Protein AF-A0A9D4T5A0-F1 (afdb_monomer_lite)

Secondary structure (DSSP, 8-state):
-HHHHHHHHHHHHHHHHHHHHHHHHHHSS---HHHHHHHHHHHHHHHHT-HHHHHHHHHHTTS-HHHHHHHHHHHHHHHHHHHHHHHHHHHHHHHT--

Organism: Rhipicephalus sanguineus (NCBI:txid34632)

Foldseek 3Di:
DVVLVVQLVVLVVVLVVLLVVLVVQVPDPDHALVRLVVSLVVLCCSLVVCSNVVSLVVCCVVDDPVVSVVSVVVNVVSNVSSVVSSVVSVVVSVVNDD

Sequence (98 aa):
MDRIKGKRATQRAFHTRLRNDASQLIQSTQFSAPALRVLHDRLKNCNDGLQLRMLNEQLEEHFTDEQAAEDYLSVSEYEDNAAAMLSLLCYHIEQLQP

pLDDT: mean 84.37, std 5.46, range [59.53, 91.25]

Radius of gyration: 15.6 Å; chains: 1; bounding box: 34×22×46 Å

Structure (mmCIF, N/CA/C/O backbone):
data_AF-A0A9D4T5A0-F1
#
_entry.id   AF-A0A9D4T5A0-F1
#
loop_
_atom_site.group_PDB
_atom_site.id
_atom_site.type_symbol
_atom_site.label_atom_id
_atom_site.label_alt_id
_atom_site.label_comp_id
_atom_site.label_asym_id
_atom_site.label_entity_id
_atom_site.label_seq_id
_atom_site.pdbx_PDB_ins_code
_atom_site.Cartn_x
_atom_site.Cartn_y
_atom_site.Cartn_z
_atom_site.occupancy
_atom_site.B_iso_or_equiv
_atom_site.auth_seq_id
_atom_site.auth_comp_id
_atom_site.auth_asym_id
_atom_site.auth_atom_id
_atom_site.pdbx_PDB_model_num
ATOM 1 N N . MET A 1 1 ? 9.585 11.127 -18.826 1.00 78.38 1 MET A N 1
ATOM 2 C CA . MET A 1 1 ? 10.020 9.856 -18.217 1.00 78.38 1 MET A CA 1
ATOM 3 C C . MET A 1 1 ? 10.385 10.039 -16.733 1.00 78.38 1 MET A C 1
ATOM 5 O O . MET A 1 1 ? 9.687 9.473 -15.899 1.00 78.38 1 MET A O 1
ATOM 9 N N . ASP A 1 2 ? 11.314 10.934 -16.365 1.00 83.06 2 ASP A N 1
ATOM 10 C CA . ASP A 1 2 ? 11.694 11.182 -14.949 1.00 83.06 2 ASP A CA 1
ATOM 11 C C . ASP A 1 2 ? 10.523 11.541 -14.027 1.00 83.06 2 ASP A C 1
ATOM 13 O O . ASP A 1 2 ? 10.429 11.064 -12.898 1.00 83.06 2 ASP A O 1
ATOM 17 N N . ARG A 1 3 ? 9.562 12.322 -14.532 1.00 83.81 3 ARG A N 1
ATOM 18 C CA . ARG A 1 3 ? 8.348 12.676 -13.784 1.00 83.81 3 ARG A CA 1
ATOM 19 C C . ARG A 1 3 ? 7.479 11.459 -13.437 1.00 83.81 3 ARG A C 1
ATOM 21 O O . ARG A 1 3 ? 6.879 11.441 -12.368 1.00 83.81 3 ARG A O 1
ATOM 28 N N . ILE A 1 4 ? 7.389 10.465 -14.324 1.00 83.06 4 ILE A N 1
ATOM 29 C CA . ILE A 1 4 ? 6.594 9.243 -14.101 1.00 83.06 4 ILE A CA 1
ATOM 30 C C . ILE A 1 4 ? 7.332 8.329 -13.118 1.00 83.06 4 ILE A C 1
ATOM 32 O O . ILE A 1 4 ? 6.732 7.891 -12.139 1.00 83.06 4 ILE A O 1
ATOM 36 N N . LYS A 1 5 ? 8.651 8.151 -13.290 1.00 81.50 5 LYS A N 1
ATOM 37 C CA . LYS A 1 5 ? 9.500 7.437 -12.320 1.00 81.50 5 LYS A CA 1
ATOM 38 C C . LYS A 1 5 ? 9.415 8.050 -10.919 1.00 81.50 5 LYS A C 1
ATOM 40 O O . LYS A 1 5 ? 9.239 7.322 -9.945 1.00 81.50 5 LYS A O 1
ATOM 45 N N . GLY A 1 6 ? 9.453 9.381 -10.822 1.00 83.12 6 GLY A N 1
ATOM 46 C CA . GLY A 1 6 ? 9.274 10.111 -9.567 1.00 83.12 6 GLY A CA 1
ATOM 47 C C . GLY A 1 6 ? 7.910 9.853 -8.926 1.00 83.12 6 GLY A C 1
ATOM 48 O O . GLY A 1 6 ? 7.847 9.498 -7.753 1.00 83.12 6 GLY A O 1
ATOM 49 N N . LYS A 1 7 ? 6.819 9.933 -9.703 1.00 85.00 7 LYS A N 1
ATOM 50 C CA . LYS A 1 7 ? 5.470 9.588 -9.218 1.00 85.00 7 LYS A CA 1
ATOM 51 C C . LYS A 1 7 ? 5.399 8.153 -8.692 1.00 85.00 7 LYS A C 1
ATOM 53 O O . LYS A 1 7 ? 4.862 7.942 -7.608 1.00 85.00 7 LYS A O 1
ATOM 58 N N . ARG A 1 8 ? 5.966 7.182 -9.418 1.00 85.25 8 ARG A N 1
ATOM 59 C CA . ARG A 1 8 ? 6.006 5.774 -8.992 1.00 85.25 8 ARG A CA 1
ATOM 60 C C . ARG A 1 8 ? 6.756 5.609 -7.672 1.00 85.25 8 ARG A C 1
ATOM 62 O O . ARG A 1 8 ? 6.253 4.953 -6.766 1.00 85.25 8 ARG A O 1
ATOM 69 N N . ALA A 1 9 ? 7.925 6.236 -7.536 1.00 85.25 9 ALA A N 1
ATOM 70 C CA . ALA A 1 9 ? 8.709 6.196 -6.304 1.00 85.25 9 ALA A CA 1
ATOM 71 C C . ALA A 1 9 ? 7.944 6.804 -5.115 1.00 85.25 9 ALA A C 1
ATOM 73 O O . ALA A 1 9 ? 7.905 6.206 -4.040 1.00 85.25 9 ALA A O 1
ATOM 74 N N . THR A 1 10 ? 7.277 7.946 -5.316 1.00 86.94 10 THR A N 1
ATOM 75 C CA . THR A 1 10 ? 6.420 8.558 -4.291 1.00 86.94 10 THR A CA 1
ATOM 76 C C . THR A 1 10 ? 5.281 7.628 -3.877 1.00 86.94 10 THR A C 1
ATOM 78 O O . THR A 1 10 ? 5.022 7.502 -2.682 1.00 86.94 10 THR A O 1
ATOM 81 N N . GLN A 1 11 ? 4.640 6.938 -4.824 1.00 86.19 11 GLN A N 1
ATOM 82 C CA . GLN A 1 11 ? 3.572 5.986 -4.509 1.00 86.19 11 GLN A CA 1
ATOM 83 C C . GLN A 1 11 ? 4.083 4.771 -3.727 1.00 86.19 11 GLN A C 1
ATOM 85 O O . GLN A 1 11 ? 3.507 4.438 -2.693 1.00 86.19 11 GLN A O 1
ATOM 90 N N . ARG A 1 12 ? 5.211 4.164 -4.127 1.00 86.75 12 ARG A N 1
ATOM 91 C CA . ARG A 1 12 ? 5.844 3.067 -3.360 1.00 86.75 12 ARG A CA 1
ATOM 92 C C . ARG A 1 12 ? 6.177 3.496 -1.926 1.00 86.75 12 ARG A C 1
ATOM 94 O O . ARG A 1 12 ? 5.884 2.776 -0.969 1.00 86.75 12 ARG A O 1
ATOM 101 N N . ALA A 1 13 ? 6.745 4.692 -1.762 1.00 87.88 13 ALA A N 1
ATOM 102 C CA . ALA A 1 13 ? 7.058 5.249 -0.448 1.00 87.88 13 ALA A CA 1
ATOM 103 C C . ALA A 1 13 ? 5.793 5.490 0.393 1.00 87.88 13 ALA A C 1
ATOM 105 O O . ALA A 1 13 ? 5.778 5.200 1.590 1.00 87.88 13 ALA A O 1
ATOM 106 N N . PHE A 1 14 ? 4.720 5.981 -0.228 1.00 86.88 14 PHE A N 1
ATOM 107 C CA . PHE A 1 14 ? 3.443 6.206 0.442 1.00 86.88 14 PHE A CA 1
ATOM 108 C C . PHE A 1 14 ? 2.773 4.895 0.885 1.00 86.88 14 PHE A C 1
ATOM 110 O O . PHE A 1 14 ? 2.387 4.795 2.049 1.00 86.88 14 PHE A O 1
ATOM 117 N N . HIS A 1 15 ? 2.729 3.869 0.023 1.00 86.56 15 HIS A N 1
ATOM 118 C CA . HIS A 1 15 ? 2.266 2.517 0.378 1.00 86.56 15 HIS A CA 1
ATOM 119 C C . HIS A 1 15 ? 3.051 1.947 1.563 1.00 86.56 15 HIS A C 1
ATOM 121 O O . HIS A 1 15 ? 2.468 1.481 2.542 1.00 86.56 15 HIS A O 1
ATOM 127 N N . THR A 1 16 ? 4.382 2.036 1.500 1.00 87.81 16 THR A N 1
ATOM 128 C CA . THR A 1 16 ? 5.269 1.550 2.566 1.00 87.81 16 THR A CA 1
ATOM 129 C C . THR A 1 16 ? 4.977 2.250 3.891 1.00 87.81 16 THR A C 1
ATOM 131 O O . THR A 1 16 ? 4.878 1.598 4.930 1.00 87.81 16 THR A O 1
ATOM 134 N N . ARG A 1 17 ? 4.794 3.575 3.860 1.00 90.38 17 ARG A N 1
ATOM 135 C CA . ARG A 1 17 ? 4.458 4.361 5.049 1.00 90.38 17 ARG A CA 1
ATOM 136 C C . ARG A 1 17 ? 3.104 3.962 5.631 1.00 90.38 17 ARG A C 1
ATOM 138 O O . ARG A 1 17 ? 3.039 3.694 6.821 1.00 90.38 17 ARG A O 1
ATOM 145 N N . LEU A 1 18 ? 2.056 3.874 4.810 1.00 87.19 18 LEU A N 1
ATOM 146 C CA . LEU A 1 18 ? 0.722 3.468 5.266 1.00 87.19 18 LEU A CA 1
ATOM 147 C C . LEU A 1 18 ? 0.733 2.085 5.920 1.00 87.19 18 LEU A C 1
ATOM 149 O O . LEU A 1 18 ? 0.115 1.898 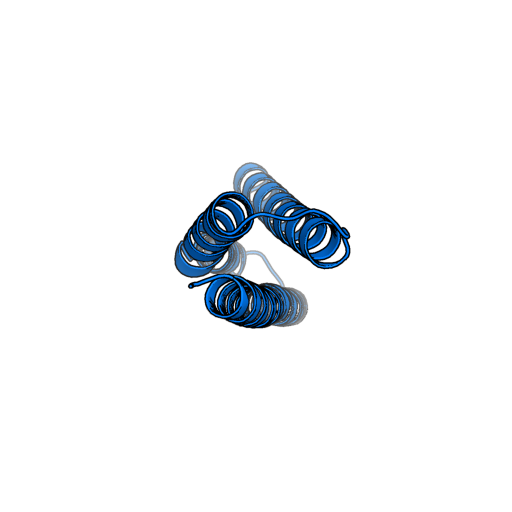6.965 1.00 87.19 18 LEU A O 1
ATOM 153 N N . ARG A 1 19 ? 1.463 1.132 5.332 1.00 86.81 19 ARG A N 1
ATOM 154 C CA . ARG A 1 19 ? 1.632 -0.202 5.913 1.00 86.81 19 ARG A CA 1
ATOM 155 C C . ARG A 1 19 ? 2.329 -0.134 7.269 1.00 86.81 19 ARG A C 1
ATOM 157 O O . ARG A 1 19 ? 1.864 -0.759 8.213 1.00 86.81 19 ARG A O 1
ATOM 164 N N . ASN A 1 20 ? 3.424 0.618 7.374 1.00 89.69 20 ASN A N 1
ATOM 165 C CA . ASN A 1 20 ? 4.162 0.747 8.630 1.00 89.69 20 ASN A CA 1
ATOM 166 C C . ASN A 1 20 ? 3.310 1.423 9.717 1.00 89.69 20 ASN A C 1
ATOM 168 O O . ASN A 1 20 ? 3.304 0.949 10.850 1.00 89.69 20 ASN A O 1
ATOM 172 N N . ASP A 1 21 ? 2.553 2.467 9.364 1.00 89.31 21 ASP A N 1
ATOM 173 C CA . ASP A 1 21 ? 1.614 3.138 10.270 1.00 89.31 21 ASP A CA 1
ATOM 174 C C . ASP A 1 21 ? 0.534 2.148 10.762 1.00 89.31 21 ASP A C 1
ATOM 176 O O . ASP A 1 21 ? 0.234 2.097 11.955 1.00 89.31 21 ASP A O 1
ATOM 180 N N . ALA A 1 22 ? -0.011 1.311 9.867 1.00 86.62 22 ALA A N 1
ATOM 181 C CA . ALA A 1 22 ? -0.983 0.270 10.215 1.00 86.62 22 ALA A CA 1
ATOM 182 C C . ALA A 1 22 ? -0.387 -0.807 11.132 1.00 86.62 22 ALA A C 1
ATOM 184 O O . ALA A 1 22 ? -0.971 -1.111 12.171 1.00 86.62 22 ALA A O 1
ATOM 185 N N . SER A 1 23 ? 0.800 -1.330 10.808 1.00 88.06 23 SER A N 1
ATOM 186 C CA . SER A 1 23 ? 1.520 -2.283 11.660 1.00 88.06 23 SER A CA 1
ATOM 187 C C . SER A 1 23 ? 1.782 -1.719 13.057 1.00 88.06 23 SER A C 1
ATOM 189 O O . SER A 1 23 ? 1.538 -2.408 14.044 1.00 88.06 23 SER A O 1
ATOM 191 N N . GLN A 1 24 ? 2.248 -0.470 13.155 1.00 89.06 24 GLN A N 1
ATOM 192 C CA . GLN A 1 24 ? 2.514 0.181 14.439 1.00 89.06 24 GLN A CA 1
ATOM 193 C C . GLN A 1 24 ? 1.240 0.377 15.255 1.00 89.06 24 GLN A C 1
ATOM 195 O O . GLN A 1 24 ? 1.245 0.126 16.459 1.00 89.06 24 GLN A O 1
ATOM 200 N N . LEU A 1 25 ? 0.143 0.794 14.616 1.00 87.00 25 LEU A N 1
ATOM 201 C CA . LEU A 1 25 ? -1.123 0.986 15.315 1.00 87.00 25 LEU A CA 1
ATOM 202 C C . LEU A 1 25 ? -1.671 -0.341 15.853 1.00 87.00 25 LEU A C 1
ATOM 204 O O . LEU A 1 25 ? -2.105 -0.382 17.000 1.00 87.00 25 LEU A O 1
ATOM 208 N N . ILE A 1 26 ? -1.594 -1.420 15.070 1.00 84.88 26 ILE A N 1
ATOM 209 C CA . ILE A 1 26 ? -2.035 -2.762 15.486 1.00 84.88 26 ILE A CA 1
ATOM 210 C C . ILE A 1 26 ? -1.176 -3.307 16.633 1.00 84.88 26 ILE A C 1
ATOM 212 O O . ILE A 1 26 ? -1.695 -3.926 17.556 1.00 84.88 26 ILE A O 1
ATOM 216 N N . GLN A 1 27 ? 0.138 -3.075 16.591 1.00 85.69 27 GLN A N 1
ATOM 217 C CA . GLN A 1 27 ? 1.058 -3.481 17.659 1.00 85.69 27 GLN A CA 1
ATOM 218 C C . GLN A 1 27 ? 0.939 -2.608 18.915 1.00 85.69 27 GLN A C 1
ATOM 220 O O . GLN A 1 27 ? 1.429 -2.992 19.979 1.00 85.69 27 GLN A O 1
ATOM 225 N N . SER A 1 28 ? 0.316 -1.431 18.814 1.00 84.12 28 SER A N 1
ATOM 226 C CA . SER A 1 28 ? 0.081 -0.575 19.970 1.00 84.12 28 SER A CA 1
ATOM 227 C C . SER A 1 28 ? -0.964 -1.192 20.903 1.00 84.12 28 SER A C 1
ATOM 229 O O . SER A 1 28 ? -1.909 -1.848 20.478 1.00 84.12 28 SER A O 1
ATOM 231 N N . THR A 1 29 ? -0.826 -0.952 22.204 1.00 71.38 29 THR A N 1
ATOM 232 C CA . THR A 1 29 ? -1.789 -1.421 23.214 1.00 71.38 29 THR A CA 1
ATOM 233 C C . THR A 1 29 ? -3.021 -0.520 23.334 1.00 71.38 29 THR A C 1
ATOM 235 O O . THR A 1 29 ? -3.928 -0.819 24.107 1.00 71.38 29 THR A O 1
ATOM 238 N N . GLN A 1 30 ? -3.059 0.596 22.598 1.00 70.75 30 GLN A N 1
ATOM 239 C CA . GLN A 1 30 ? -4.110 1.609 22.668 1.00 70.75 30 GLN A CA 1
ATOM 240 C C . GLN A 1 30 ? -4.485 2.079 21.261 1.00 70.75 30 GLN A C 1
ATOM 242 O O . GLN A 1 30 ? -4.067 3.145 20.810 1.00 70.75 30 GLN A O 1
ATOM 247 N N . PHE A 1 31 ? -5.308 1.295 20.571 1.00 80.00 31 PHE A N 1
ATOM 248 C CA . PHE A 1 31 ? -5.946 1.713 19.326 1.00 80.00 31 PHE A CA 1
ATOM 249 C C . PHE A 1 31 ? -7.469 1.721 19.468 1.00 80.00 31 PHE A C 1
ATOM 251 O O . PHE A 1 31 ? -8.050 0.983 20.262 1.00 80.00 31 PHE A O 1
ATOM 258 N N . SER A 1 32 ? -8.124 2.587 18.697 1.00 84.19 32 SER A N 1
ATOM 259 C CA . SER A 1 32 ? -9.580 2.710 18.653 1.00 84.19 32 SER A CA 1
ATOM 260 C C . SER A 1 32 ? -10.108 2.304 17.278 1.00 84.19 32 SER A C 1
ATOM 262 O O . SER A 1 32 ? -9.427 2.480 16.263 1.00 84.19 32 SER A O 1
ATOM 264 N N . ALA A 1 33 ? -11.344 1.800 17.223 1.00 83.44 33 ALA A N 1
ATOM 265 C CA . ALA A 1 33 ? -11.981 1.424 15.961 1.00 83.44 33 ALA A CA 1
ATOM 266 C C . ALA A 1 33 ? -11.996 2.572 14.922 1.00 83.44 33 ALA A C 1
ATOM 268 O O . ALA A 1 33 ? -11.715 2.302 13.754 1.00 83.44 33 ALA A O 1
ATOM 269 N N . PRO A 1 34 ? -12.232 3.853 15.292 1.00 88.00 34 PRO A N 1
ATOM 270 C CA . PRO A 1 34 ? -12.105 4.969 14.353 1.00 88.00 34 PRO A CA 1
ATOM 271 C C . PRO A 1 34 ? -10.697 5.125 13.762 1.00 88.00 34 PRO A C 1
ATOM 273 O O . PRO A 1 34 ? -10.569 5.351 12.561 1.00 88.00 34 PRO A O 1
ATOM 276 N N . ALA A 1 35 ? -9.642 4.979 14.573 1.00 86.25 35 ALA A N 1
ATOM 277 C CA . ALA A 1 35 ? -8.263 5.114 14.101 1.00 86.25 35 ALA A CA 1
ATOM 278 C C . ALA A 1 35 ? -7.892 4.004 13.102 1.00 86.25 35 ALA A C 1
ATOM 280 O O . ALA A 1 35 ? -7.303 4.283 12.056 1.00 86.25 35 ALA A O 1
ATOM 281 N N . LEU A 1 36 ? -8.307 2.764 13.381 1.00 87.56 36 LEU A N 1
ATOM 282 C CA . LEU A 1 36 ? -8.124 1.643 12.457 1.00 87.56 36 LEU A CA 1
ATOM 283 C C . LEU A 1 36 ? -8.911 1.836 11.155 1.00 87.56 36 LEU A C 1
ATOM 285 O O . LEU A 1 36 ? -8.365 1.588 10.084 1.00 87.56 36 LEU A O 1
ATOM 289 N N . ARG A 1 37 ? -10.157 2.328 11.225 1.00 88.94 37 ARG A N 1
ATOM 290 C CA . ARG A 1 37 ? -10.983 2.616 10.037 1.00 88.94 37 ARG A CA 1
ATOM 291 C C . ARG A 1 37 ? -10.348 3.664 9.130 1.00 88.94 37 ARG A C 1
ATOM 293 O O . ARG A 1 37 ? -10.311 3.474 7.921 1.00 88.94 37 ARG A O 1
ATOM 300 N N . VAL A 1 38 ? -9.772 4.725 9.700 1.00 91.25 38 VAL A N 1
ATOM 301 C CA . VAL A 1 38 ? -9.053 5.738 8.909 1.00 91.25 38 VAL A CA 1
ATOM 302 C C . VAL A 1 38 ? -7.874 5.121 8.153 1.00 91.25 38 VAL A C 1
ATOM 304 O O . VAL A 1 38 ? -7.664 5.443 6.983 1.00 91.25 38 VAL A O 1
ATOM 307 N N . LEU A 1 39 ? -7.096 4.242 8.792 1.00 89.19 39 LEU A N 1
ATOM 308 C CA . LEU A 1 39 ? -5.991 3.563 8.110 1.00 89.19 39 LEU A CA 1
ATOM 309 C C . LEU A 1 39 ? -6.489 2.566 7.065 1.00 89.19 39 LEU A C 1
ATOM 311 O O . LEU A 1 39 ? -5.940 2.544 5.966 1.00 89.19 39 LEU A O 1
ATOM 315 N N . HIS A 1 40 ? -7.546 1.815 7.370 1.00 89.50 40 HIS A N 1
ATOM 316 C CA . HIS A 1 40 ? -8.191 0.907 6.427 1.00 89.50 40 HIS A CA 1
ATOM 317 C C . HIS A 1 40 ? -8.622 1.652 5.158 1.00 89.50 40 HIS A C 1
ATOM 319 O O . HIS A 1 40 ? -8.215 1.278 4.064 1.00 89.50 40 HIS A O 1
ATOM 325 N N . ASP A 1 41 ? -9.359 2.756 5.287 1.00 90.12 41 ASP A N 1
ATOM 326 C CA . ASP A 1 41 ? -9.877 3.497 4.132 1.00 90.12 41 ASP A CA 1
ATOM 327 C C . ASP A 1 41 ? -8.756 4.134 3.308 1.00 90.12 41 ASP A C 1
ATOM 329 O O . ASP A 1 41 ? -8.790 4.123 2.076 1.00 90.12 41 ASP A O 1
ATOM 333 N N . ARG A 1 42 ? -7.716 4.655 3.971 1.00 89.31 42 ARG A N 1
ATOM 334 C CA . ARG A 1 42 ? -6.537 5.199 3.281 1.00 89.31 42 ARG A CA 1
ATOM 335 C C . ARG A 1 42 ? -5.790 4.118 2.511 1.00 89.31 42 ARG A C 1
ATOM 337 O O . ARG A 1 42 ? -5.393 4.363 1.375 1.00 89.31 42 ARG A O 1
ATOM 344 N N . LEU A 1 43 ? -5.595 2.951 3.116 1.00 87.44 43 LEU A N 1
ATOM 345 C CA . LEU A 1 43 ? -4.870 1.841 2.508 1.00 87.44 43 LEU A CA 1
ATOM 346 C C 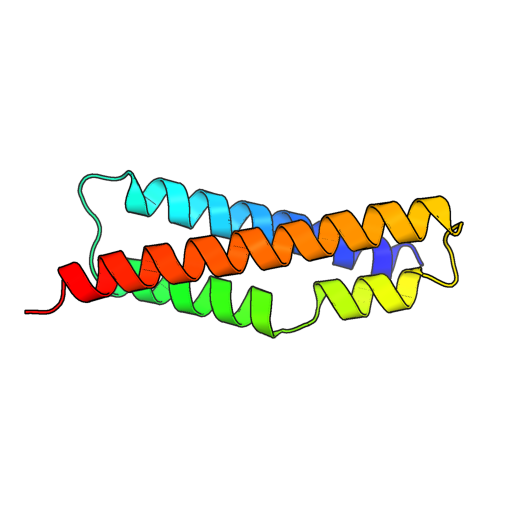. LEU A 1 43 ? -5.687 1.206 1.374 1.00 87.44 43 LEU A C 1
ATOM 348 O O . LEU A 1 43 ? -5.128 0.928 0.317 1.00 87.44 43 LEU A O 1
ATOM 352 N N . LYS A 1 44 ? -7.011 1.111 1.535 1.00 88.06 44 LYS A N 1
ATOM 353 C CA . LYS A 1 44 ? -7.946 0.658 0.503 1.00 88.06 44 LYS A CA 1
ATOM 354 C C . LYS A 1 44 ? -7.943 1.592 -0.698 1.00 88.06 44 LYS A C 1
ATOM 356 O O . LYS A 1 44 ? -7.708 1.139 -1.805 1.00 88.06 44 LYS A O 1
ATOM 361 N N . ASN A 1 45 ? -8.103 2.899 -0.491 1.00 86.31 45 ASN A N 1
ATOM 362 C CA . ASN A 1 45 ? -8.067 3.871 -1.589 1.00 86.31 45 ASN A CA 1
ATOM 363 C C . ASN A 1 45 ? -6.717 3.876 -2.322 1.00 86.31 45 ASN A C 1
ATOM 365 O O . ASN A 1 45 ? -6.664 4.104 -3.529 1.00 86.31 45 ASN A O 1
ATOM 369 N N . CYS A 1 46 ? -5.625 3.637 -1.594 1.00 81.31 46 CYS A N 1
ATOM 370 C CA . CYS A 1 46 ? -4.293 3.532 -2.176 1.00 81.31 46 CYS A CA 1
ATOM 371 C C . CYS A 1 46 ? -4.152 2.272 -3.045 1.00 81.31 46 CYS A C 1
ATOM 373 O O . CYS A 1 46 ? -3.619 2.351 -4.148 1.00 81.31 46 CYS A O 1
ATOM 375 N N . ASN A 1 47 ? -4.665 1.136 -2.564 1.00 81.31 47 ASN A N 1
ATOM 376 C CA . ASN A 1 47 ? -4.625 -0.148 -3.260 1.00 81.31 47 ASN A CA 1
ATOM 377 C C . ASN A 1 47 ? -5.583 -0.198 -4.464 1.00 81.31 47 ASN A C 1
ATOM 379 O O . ASN A 1 47 ? -5.176 -0.539 -5.570 1.00 81.31 47 ASN A O 1
ATOM 383 N N . ASP A 1 48 ? -6.834 0.223 -4.272 1.00 79.50 48 ASP A N 1
ATOM 384 C CA . ASP A 1 48 ? -7.887 0.227 -5.296 1.00 79.50 48 ASP A CA 1
ATOM 385 C C . ASP A 1 48 ? -7.626 1.270 -6.390 1.00 79.50 48 ASP A C 1
ATOM 387 O O . ASP A 1 48 ? -8.129 1.155 -7.506 1.00 79.50 48 ASP A O 1
ATOM 391 N N . GLY A 1 49 ? -6.832 2.303 -6.092 1.00 68.31 49 GLY A N 1
ATOM 392 C CA . GLY A 1 49 ? -6.597 3.425 -6.995 1.00 68.31 49 GLY A CA 1
ATOM 393 C C . GLY A 1 49 ? -5.902 3.066 -8.311 1.00 68.31 49 GLY A C 1
ATOM 394 O O . GLY A 1 49 ? -5.768 3.955 -9.150 1.00 68.31 49 GLY A O 1
ATOM 395 N N . LEU A 1 50 ? -5.418 1.826 -8.496 1.00 64.94 50 LEU A N 1
ATOM 396 C CA . LEU A 1 50 ? -4.653 1.341 -9.662 1.00 64.94 50 LEU A CA 1
ATOM 397 C C . LEU A 1 50 ? -3.429 2.204 -10.028 1.00 64.94 50 LEU A C 1
ATOM 399 O O . LEU A 1 50 ? -2.756 1.943 -11.020 1.00 64.94 50 LEU A O 1
ATOM 403 N N . GLN A 1 51 ? -3.094 3.223 -9.229 1.00 78.88 51 GLN A N 1
ATOM 404 C CA . GLN A 1 51 ? -2.127 4.252 -9.604 1.00 78.88 51 GLN A CA 1
ATOM 405 C C . GLN A 1 51 ? -0.736 3.658 -9.781 1.00 78.88 51 GLN A C 1
ATOM 407 O O . GLN A 1 51 ? -0.028 4.042 -10.707 1.00 78.88 51 GLN A O 1
ATOM 412 N N . LEU A 1 52 ? -0.345 2.712 -8.922 1.00 80.31 52 LEU A N 1
ATOM 413 C CA . LEU A 1 52 ? 0.951 2.054 -9.036 1.00 80.31 52 LEU A CA 1
ATOM 414 C C . LEU A 1 52 ? 1.024 1.187 -10.298 1.00 80.31 52 LEU A C 1
ATOM 416 O O . LEU A 1 52 ? 2.004 1.291 -11.029 1.00 80.31 52 LEU A O 1
ATOM 420 N N . ARG A 1 53 ? -0.030 0.409 -10.578 1.00 82.00 53 ARG A N 1
ATOM 421 C CA . ARG A 1 53 ? -0.139 -0.457 -11.758 1.00 82.00 53 ARG A CA 1
ATOM 422 C C . ARG A 1 53 ? -0.119 0.352 -13.058 1.00 82.00 53 ARG A C 1
ATOM 424 O O . ARG A 1 53 ? 0.740 0.121 -13.898 1.00 82.00 53 ARG A O 1
ATOM 431 N N . MET A 1 54 ? -0.941 1.398 -13.152 1.00 84.50 54 MET A N 1
ATOM 432 C CA . MET A 1 54 ? -0.976 2.311 -14.304 1.00 84.50 54 MET A CA 1
ATOM 433 C C . MET A 1 54 ? 0.358 3.033 -14.534 1.00 84.50 54 MET A C 1
ATOM 435 O O . MET A 1 54 ? 0.778 3.228 -15.672 1.00 84.50 54 MET A O 1
ATOM 439 N N . LEU A 1 55 ? 1.031 3.473 -13.462 1.00 83.25 55 LEU A N 1
ATOM 440 C CA . LEU A 1 55 ? 2.354 4.095 -13.577 1.00 83.25 55 LEU A CA 1
ATOM 441 C C . LEU A 1 55 ? 3.416 3.087 -14.031 1.00 83.25 55 LEU A C 1
ATOM 443 O O . LEU A 1 55 ? 4.391 3.503 -14.651 1.00 83.25 55 LEU A O 1
ATOM 447 N N . ASN A 1 56 ? 3.249 1.803 -13.706 1.00 81.88 56 ASN A N 1
ATOM 448 C CA . ASN A 1 56 ? 4.150 0.739 -14.133 1.00 81.88 56 ASN A CA 1
ATOM 449 C C . ASN A 1 56 ? 3.959 0.400 -15.613 1.00 81.88 56 ASN A C 1
ATOM 451 O O . ASN A 1 56 ? 4.942 0.385 -16.340 1.00 81.88 56 ASN A O 1
ATOM 455 N N . GLU A 1 57 ? 2.715 0.240 -16.067 1.00 85.12 57 GLU A N 1
ATOM 456 C CA . GLU A 1 57 ? 2.371 0.030 -17.484 1.00 85.12 57 GLU A CA 1
ATOM 457 C C . GLU A 1 57 ? 2.905 1.177 -18.362 1.00 85.12 57 GLU A C 1
ATOM 459 O O . GLU A 1 57 ? 3.529 0.953 -19.391 1.00 85.12 57 GLU A O 1
ATOM 464 N N . GLN A 1 58 ? 2.785 2.431 -17.908 1.00 85.31 58 GLN A N 1
ATOM 465 C CA . GLN A 1 58 ? 3.352 3.595 -18.615 1.00 85.31 58 GLN A CA 1
ATOM 466 C C . GLN A 1 58 ? 4.888 3.615 -18.679 1.00 85.31 58 GLN A C 1
ATOM 468 O O . GLN A 1 58 ? 5.460 4.423 -19.414 1.00 85.31 58 GLN A O 1
ATOM 473 N N . LEU A 1 59 ? 5.568 2.819 -17.855 1.00 81.75 59 LEU A N 1
ATOM 474 C CA . LEU A 1 59 ? 7.025 2.693 -17.863 1.00 81.75 59 LEU A CA 1
ATOM 475 C C . LEU A 1 59 ? 7.499 1.418 -18.570 1.00 81.75 59 LEU A C 1
ATOM 477 O O . LEU A 1 59 ? 8.679 1.354 -18.903 1.00 81.75 59 LEU A O 1
ATOM 481 N N . GLU A 1 60 ? 6.609 0.455 -18.817 1.00 80.62 60 GLU A N 1
ATOM 482 C CA . GLU A 1 60 ? 6.918 -0.851 -19.409 1.00 80.62 60 GLU A CA 1
ATOM 483 C C . GLU A 1 60 ? 7.588 -0.710 -20.782 1.00 80.62 60 GLU A C 1
ATOM 485 O O . GLU A 1 60 ? 8.650 -1.283 -21.000 1.00 80.62 60 GLU A O 1
ATOM 490 N N . GLU A 1 61 ? 7.067 0.165 -21.653 1.00 80.06 61 GLU A N 1
ATOM 491 C CA . GLU A 1 61 ? 7.634 0.459 -22.987 1.00 80.06 61 GLU A CA 1
ATOM 492 C C . GLU A 1 61 ? 9.068 1.032 -22.952 1.00 80.06 61 GLU A C 1
ATOM 494 O O . GLU A 1 61 ? 9.702 1.253 -23.988 1.00 80.06 61 GLU A O 1
ATOM 499 N N . HIS A 1 62 ? 9.585 1.338 -21.762 1.00 80.75 62 HIS A N 1
ATOM 500 C CA . HIS A 1 62 ? 10.897 1.934 -21.542 1.00 80.75 62 HIS A CA 1
ATOM 501 C C . HIS A 1 62 ? 11.841 1.047 -20.721 1.00 80.75 62 HIS A C 1
ATOM 503 O O . HIS A 1 62 ? 12.927 1.507 -20.349 1.00 80.75 62 HIS A O 1
ATOM 509 N N . PHE A 1 63 ? 11.441 -0.190 -20.432 1.00 80.19 63 PHE A N 1
ATOM 510 C CA . PHE A 1 63 ? 12.231 -1.177 -19.707 1.00 80.19 63 PHE A CA 1
ATOM 511 C C . PHE A 1 63 ? 12.611 -2.355 -20.598 1.00 80.19 63 PHE A C 1
ATOM 513 O O . PHE A 1 63 ? 11.989 -2.609 -21.625 1.00 80.19 63 PHE A O 1
ATOM 520 N N . THR A 1 64 ? 13.673 -3.063 -20.216 1.00 84.31 64 THR A N 1
ATOM 521 C CA . THR A 1 64 ? 13.914 -4.407 -20.751 1.00 84.31 64 THR A CA 1
ATOM 522 C C . THR A 1 64 ? 12.891 -5.382 -20.170 1.00 84.31 64 THR A C 1
ATOM 524 O O . THR A 1 64 ? 12.360 -5.139 -19.086 1.00 84.31 64 THR A O 1
ATOM 527 N N . ASP A 1 65 ? 12.657 -6.510 -20.839 1.00 83.12 65 ASP A N 1
ATOM 528 C CA . ASP A 1 65 ? 11.710 -7.533 -20.367 1.00 83.12 65 ASP A CA 1
ATOM 529 C C . ASP A 1 65 ? 12.017 -7.997 -18.929 1.00 83.12 65 ASP A C 1
ATOM 531 O O . ASP A 1 65 ? 11.115 -8.173 -18.115 1.00 83.12 65 ASP A O 1
ATOM 535 N N . GLU A 1 66 ? 13.301 -8.124 -18.579 1.00 83.00 66 GLU A N 1
ATOM 536 C CA . GLU A 1 66 ? 13.746 -8.471 -17.221 1.00 83.00 66 GLU A CA 1
ATOM 537 C C . GLU A 1 66 ? 13.410 -7.378 -16.196 1.00 83.00 66 GLU A C 1
ATOM 539 O O . GLU A 1 66 ? 12.904 -7.677 -15.117 1.00 83.00 66 GLU A O 1
ATOM 544 N N . GLN A 1 67 ? 13.620 -6.105 -16.546 1.00 82.19 67 GLN A N 1
ATOM 545 C CA . GLN A 1 67 ? 13.261 -4.972 -15.687 1.00 82.19 67 GLN A CA 1
ATOM 546 C C . GLN A 1 67 ? 11.745 -4.859 -15.505 1.00 82.19 67 GLN A C 1
ATOM 548 O O . GLN A 1 67 ? 11.279 -4.568 -14.404 1.00 82.19 67 GLN A O 1
ATOM 553 N N . ALA A 1 68 ? 10.974 -5.105 -16.567 1.00 78.19 68 ALA A N 1
ATOM 554 C CA . ALA A 1 68 ? 9.521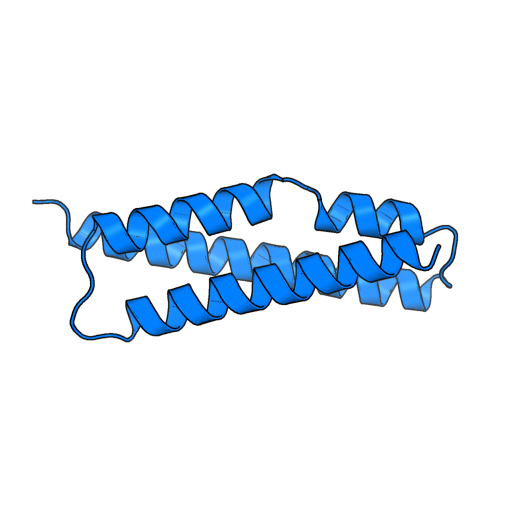 -5.130 -16.506 1.00 78.19 68 ALA A CA 1
ATOM 555 C C . ALA A 1 68 ? 9.034 -6.266 -15.595 1.00 78.19 68 ALA A C 1
ATOM 557 O O . ALA A 1 68 ? 8.214 -6.022 -14.711 1.00 78.19 68 ALA A O 1
ATOM 558 N N . ALA A 1 69 ? 9.582 -7.478 -15.737 1.00 81.19 69 ALA A N 1
ATOM 559 C CA . ALA A 1 69 ? 9.231 -8.629 -14.905 1.00 81.19 69 ALA A CA 1
ATOM 560 C C . ALA A 1 69 ? 9.505 -8.386 -13.410 1.00 81.19 69 ALA A C 1
ATOM 562 O O . ALA A 1 69 ? 8.627 -8.625 -12.577 1.00 81.19 69 ALA A O 1
ATOM 563 N N . GLU A 1 70 ? 10.684 -7.860 -13.062 1.00 82.94 70 GLU A N 1
ATOM 564 C CA . GLU A 1 70 ? 11.006 -7.472 -11.681 1.00 82.94 70 GLU A CA 1
ATOM 565 C C . GLU A 1 70 ? 10.043 -6.402 -11.149 1.00 82.94 70 GLU A C 1
ATOM 567 O O . GLU A 1 70 ? 9.553 -6.490 -10.018 1.00 82.94 70 GLU A O 1
ATOM 572 N N . ASP A 1 71 ? 9.725 -5.396 -11.966 1.00 80.31 71 ASP A N 1
ATOM 573 C CA . ASP A 1 71 ? 8.812 -4.333 -11.564 1.00 80.31 71 ASP A CA 1
ATOM 574 C C . ASP A 1 71 ? 7.363 -4.834 -11.411 1.00 80.31 71 ASP A C 1
ATOM 576 O O . ASP A 1 71 ? 6.654 -4.331 -10.534 1.00 80.31 71 ASP A O 1
ATOM 580 N N . TYR A 1 72 ? 6.911 -5.813 -12.200 1.00 79.06 72 TYR A N 1
ATOM 581 C CA . TYR A 1 72 ? 5.599 -6.451 -12.039 1.00 79.06 72 TYR A CA 1
ATOM 582 C C . TYR A 1 72 ? 5.503 -7.265 -10.755 1.00 79.06 72 TYR A C 1
ATOM 584 O O . TYR A 1 72 ? 4.527 -7.111 -10.016 1.00 79.06 72 TYR A O 1
ATOM 592 N N . LEU A 1 73 ? 6.525 -8.072 -10.455 1.00 83.56 73 LEU A N 1
ATOM 593 C CA . LEU A 1 73 ? 6.608 -8.803 -9.190 1.00 83.56 73 LEU A CA 1
ATOM 594 C C . LEU A 1 73 ? 6.543 -7.833 -8.008 1.00 83.56 73 LEU A C 1
ATOM 596 O O . LEU A 1 73 ? 5.732 -8.018 -7.105 1.00 83.56 73 LEU A O 1
ATOM 600 N N . SER A 1 74 ? 7.302 -6.735 -8.068 1.00 84.88 74 SER A N 1
ATOM 601 C CA . SER A 1 74 ? 7.277 -5.714 -7.020 1.00 84.88 74 SER A CA 1
ATOM 602 C C . SER A 1 74 ? 5.889 -5.091 -6.832 1.00 84.88 74 SER A C 1
ATOM 604 O O . SER A 1 74 ? 5.458 -4.902 -5.696 1.00 84.88 74 SER A O 1
ATOM 606 N N . VAL A 1 75 ? 5.172 -4.752 -7.912 1.00 84.50 75 VAL A N 1
ATOM 607 C CA . VAL A 1 75 ? 3.806 -4.206 -7.805 1.00 84.50 75 VAL A CA 1
ATOM 608 C C . VAL A 1 75 ? 2.850 -5.229 -7.191 1.00 84.50 75 VAL A C 1
ATOM 610 O O . VAL A 1 75 ? 2.104 -4.861 -6.285 1.00 84.50 75 VAL A O 1
ATOM 613 N N . SER A 1 76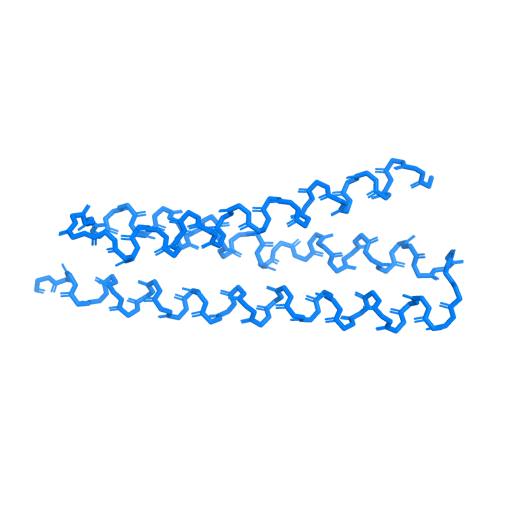 ? 2.920 -6.493 -7.617 1.00 85.69 76 SER A N 1
ATOM 614 C CA . SER A 1 76 ? 2.110 -7.577 -7.046 1.00 85.69 76 SER A CA 1
ATOM 615 C C . SER A 1 76 ? 2.355 -7.730 -5.544 1.00 85.69 76 SER A C 1
ATOM 617 O O . SER A 1 76 ? 1.407 -7.802 -4.769 1.00 85.69 76 SER A O 1
ATOM 619 N N . GLU A 1 77 ? 3.613 -7.677 -5.099 1.00 88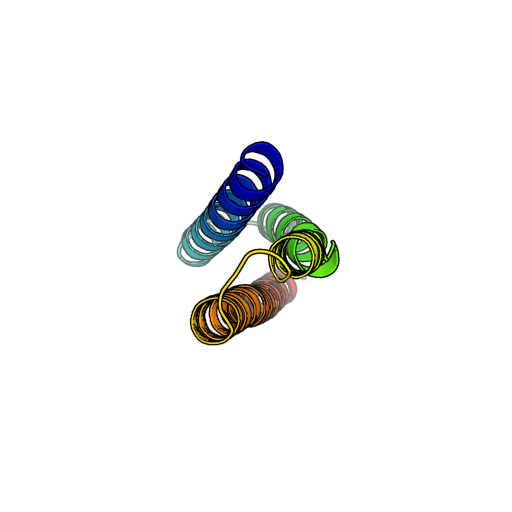.00 77 GLU A N 1
ATOM 620 C CA . GLU A 1 77 ? 3.947 -7.731 -3.673 1.00 88.00 77 GLU A CA 1
ATOM 621 C C . GLU A 1 77 ? 3.344 -6.560 -2.884 1.00 88.00 77 GLU A C 1
ATOM 623 O O . GLU A 1 77 ? 2.924 -6.736 -1.738 1.00 88.00 77 GLU A O 1
ATOM 628 N N . TYR A 1 78 ? 3.295 -5.348 -3.451 1.00 84.75 78 TYR A N 1
ATOM 629 C CA . TYR A 1 78 ? 2.634 -4.216 -2.790 1.00 84.75 78 TYR A CA 1
ATOM 630 C C . TYR A 1 78 ? 1.125 -4.438 -2.651 1.00 84.75 78 TYR A C 1
ATOM 632 O O . TYR A 1 78 ? 0.574 -4.103 -1.600 1.00 84.75 78 TYR A O 1
ATOM 640 N N . GLU A 1 79 ? 0.479 -4.997 -3.675 1.00 86.00 79 GLU A N 1
ATOM 641 C CA . GLU A 1 79 ? -0.955 -5.302 -3.673 1.00 86.00 79 GLU A CA 1
ATOM 642 C C . GLU A 1 79 ? -1.292 -6.411 -2.663 1.00 86.00 79 GLU A C 1
ATOM 644 O O . GLU A 1 79 ? -2.180 -6.229 -1.827 1.00 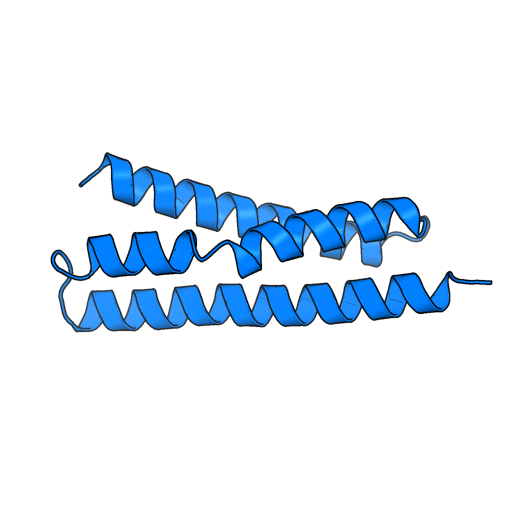86.00 79 GLU A O 1
ATOM 649 N N . ASP A 1 80 ? -0.527 -7.506 -2.649 1.00 88.81 80 ASP A N 1
ATOM 650 C CA . ASP A 1 80 ? -0.709 -8.616 -1.704 1.00 88.81 80 ASP A CA 1
ATOM 651 C C . ASP A 1 80 ? -0.503 -8.162 -0.254 1.00 88.81 80 ASP A C 1
ATOM 653 O O . ASP A 1 80 ? -1.315 -8.447 0.633 1.00 88.81 80 ASP A O 1
ATOM 657 N N . ASN A 1 81 ? 0.555 -7.384 -0.000 1.00 88.19 81 ASN A N 1
ATOM 658 C CA . ASN A 1 81 ? 0.817 -6.827 1.326 1.00 88.19 81 ASN A CA 1
ATOM 659 C C . ASN A 1 81 ? -0.289 -5.865 1.773 1.00 88.19 81 ASN A C 1
ATOM 661 O O . ASN A 1 81 ? -0.646 -5.835 2.955 1.00 88.19 81 ASN A O 1
ATOM 665 N N . ALA A 1 82 ? -0.824 -5.062 0.851 1.00 86.88 82 ALA A N 1
ATOM 666 C CA . ALA A 1 82 ? -1.929 -4.170 1.152 1.00 86.88 82 ALA A CA 1
ATOM 667 C C . ALA A 1 82 ? -3.202 -4.963 1.477 1.00 86.88 82 ALA A C 1
ATOM 669 O O . ALA A 1 82 ? -3.834 -4.693 2.497 1.00 86.88 82 ALA A O 1
ATOM 670 N N . ALA A 1 83 ? -3.537 -5.983 0.686 1.00 88.00 83 ALA A N 1
ATOM 671 C CA . ALA A 1 83 ? -4.688 -6.853 0.921 1.00 88.00 83 ALA A CA 1
ATOM 672 C C . ALA A 1 83 ? -4.602 -7.589 2.271 1.00 88.00 83 ALA A C 1
ATOM 674 O O . ALA A 1 83 ? -5.580 -7.630 3.027 1.00 88.00 83 ALA A O 1
ATOM 675 N N . ALA A 1 84 ? -3.420 -8.108 2.618 1.00 90.00 84 ALA A N 1
ATOM 676 C CA . ALA A 1 84 ? -3.170 -8.729 3.915 1.00 90.00 84 ALA A CA 1
ATOM 677 C C . ALA A 1 84 ? -3.381 -7.733 5.070 1.00 90.00 84 ALA A C 1
ATOM 679 O O . ALA A 1 84 ? -4.046 -8.051 6.058 1.00 90.00 84 ALA A O 1
ATOM 680 N N . MET A 1 85 ? -2.876 -6.502 4.928 1.00 89.88 85 MET A N 1
ATOM 681 C CA . MET A 1 85 ? -3.044 -5.460 5.942 1.00 89.88 85 MET A CA 1
ATOM 682 C C . MET A 1 85 ? -4.501 -4.995 6.072 1.00 89.88 85 MET A C 1
ATOM 684 O O . MET A 1 85 ? -4.971 -4.801 7.190 1.00 89.88 85 MET A O 1
ATOM 688 N N . LEU A 1 86 ? -5.238 -4.854 4.964 1.00 90.38 86 LEU A N 1
ATOM 689 C CA . LEU A 1 86 ? -6.674 -4.544 4.993 1.00 90.38 86 LEU A CA 1
ATOM 690 C C . LEU A 1 86 ? -7.451 -5.605 5.763 1.00 90.38 86 LEU A C 1
ATOM 692 O O . LEU A 1 86 ? -8.249 -5.264 6.631 1.00 90.38 86 LEU A O 1
ATOM 696 N N . SER A 1 87 ? -7.171 -6.878 5.486 1.00 90.62 87 SER A N 1
ATOM 697 C CA . SER A 1 87 ? -7.817 -8.002 6.168 1.00 90.62 87 SER A CA 1
ATOM 698 C C . SER A 1 87 ? -7.546 -7.974 7.675 1.00 90.62 87 SER A C 1
ATOM 700 O O . SER A 1 87 ? -8.464 -8.139 8.476 1.00 90.62 87 SER A O 1
ATOM 702 N N . LEU A 1 88 ? -6.301 -7.690 8.072 1.00 90.81 88 LEU A N 1
ATOM 703 C CA . LEU A 1 88 ? -5.919 -7.579 9.479 1.00 90.81 88 LEU A CA 1
ATOM 704 C C . LEU A 1 88 ? -6.593 -6.382 10.170 1.00 90.81 88 LEU A C 1
ATOM 706 O O . LEU A 1 88 ? -7.099 -6.512 11.285 1.00 90.81 88 LEU A O 1
ATOM 710 N N . LEU A 1 89 ? -6.646 -5.225 9.503 1.00 88.31 89 LEU A N 1
ATOM 711 C CA . LEU A 1 89 ? -7.346 -4.043 10.009 1.00 88.31 89 LEU A CA 1
ATOM 712 C C . LEU A 1 89 ? -8.845 -4.314 10.184 1.00 88.31 89 LEU A C 1
ATOM 714 O O . LEU A 1 89 ? -9.386 -3.975 11.234 1.00 88.31 89 LEU A O 1
ATOM 718 N N . CYS A 1 90 ? -9.500 -4.953 9.208 1.00 90.50 90 CYS A N 1
ATOM 719 C CA . CYS A 1 90 ? -10.905 -5.359 9.310 1.00 90.50 90 CYS A CA 1
ATOM 720 C C . CYS A 1 90 ? -11.143 -6.261 10.519 1.00 90.50 90 CYS A C 1
ATOM 722 O O . CYS A 1 90 ? -12.006 -5.952 11.337 1.00 90.50 90 CYS A O 1
ATOM 724 N N . TYR A 1 91 ? -10.322 -7.300 10.684 1.00 90.62 91 TYR A N 1
ATOM 725 C CA . TYR A 1 91 ? -10.408 -8.197 11.833 1.00 90.62 91 TYR A CA 1
ATOM 726 C C . TYR A 1 91 ? -10.351 -7.429 13.163 1.00 90.62 91 TYR A C 1
ATOM 728 O O . TYR A 1 91 ? -11.219 -7.593 14.016 1.00 90.62 91 TYR A O 1
ATOM 736 N N . HIS A 1 92 ? -9.378 -6.531 13.342 1.00 87.44 92 HIS A N 1
ATOM 737 C CA . HIS A 1 92 ? -9.276 -5.745 14.575 1.00 87.44 92 HIS A CA 1
ATOM 738 C C . HIS A 1 92 ? -10.425 -4.745 14.763 1.00 87.44 92 HIS A C 1
ATOM 740 O O . HIS A 1 92 ? -10.824 -4.491 15.897 1.00 87.44 92 HIS A O 1
ATOM 746 N N . ILE A 1 93 ? -10.962 -4.174 13.680 1.00 88.00 93 ILE A N 1
ATOM 747 C CA . ILE A 1 93 ? -12.138 -3.297 13.744 1.00 88.00 93 ILE A CA 1
ATOM 748 C C . ILE A 1 93 ? -13.354 -4.082 14.239 1.00 88.00 93 ILE A C 1
ATOM 750 O O . ILE A 1 93 ? -14.064 -3.579 15.106 1.00 88.00 93 ILE A O 1
ATOM 754 N N . GLU A 1 94 ? -13.582 -5.288 13.715 1.00 88.44 94 GLU A N 1
ATOM 755 C CA . GLU A 1 94 ? -14.695 -6.165 14.101 1.00 88.44 94 GLU A CA 1
ATOM 756 C C . GLU A 1 94 ? -14.609 -6.583 15.573 1.00 88.44 94 GLU A C 1
ATOM 758 O O . GLU A 1 94 ? -15.607 -6.512 16.282 1.00 88.44 94 GLU A O 1
ATOM 763 N N . GLN A 1 95 ? -13.411 -6.913 16.075 1.00 86.62 95 GLN A N 1
ATOM 764 C CA . GLN A 1 95 ? -13.190 -7.241 17.496 1.00 86.62 95 GLN A CA 1
ATOM 765 C C . GLN A 1 95 ? -13.499 -6.078 18.457 1.00 86.62 95 GLN A C 1
ATOM 767 O O . GLN A 1 95 ? -13.662 -6.292 19.656 1.00 86.62 95 GLN A O 1
ATOM 772 N N . LEU A 1 96 ? -13.542 -4.843 17.951 1.00 83.19 96 LEU A N 1
ATOM 773 C CA . LEU A 1 96 ? -13.846 -3.638 18.725 1.00 83.19 96 LEU A CA 1
ATOM 774 C C . LEU A 1 96 ? -15.297 -3.164 18.560 1.00 83.19 96 LEU A C 1
ATOM 776 O O . LEU A 1 96 ? -15.662 -2.134 19.136 1.00 83.19 96 LEU A O 1
ATOM 780 N N . GLN A 1 97 ? -16.114 -3.851 17.756 1.00 72.25 97 GLN A N 1
ATOM 781 C CA . GLN A 1 97 ? -17.542 -3.555 17.672 1.00 72.25 97 GLN A CA 1
ATOM 782 C C . GLN A 1 97 ? -18.269 -4.158 18.889 1.00 72.25 97 GLN A C 1
ATOM 784 O O . GLN A 1 97 ? -17.981 -5.299 19.247 1.00 72.25 97 GLN A O 1
ATOM 789 N N . PRO A 1 98 ? -19.151 -3.389 19.556 1.00 59.53 98 PRO A N 1
ATOM 790 C CA . PRO A 1 98 ? -19.902 -3.849 20.724 1.00 59.53 98 PRO A CA 1
ATOM 791 C C . PRO A 1 98 ? -20.962 -4.902 20.386 1.00 59.53 98 PRO A C 1
ATOM 793 O O . PRO A 1 98 ? -21.484 -4.877 19.246 1.00 59.53 98 PRO A O 1
#